Protein AF-A0A7C4P2W5-F1 (afdb_monomer_lite)

Foldseek 3Di:
DKKKFFCAQPDDPPPDRLDDHRDIWHWDWDPADVPRHIWIWTHDPVSRDTDIGRPVRCVVGIDID

Structure (mmCIF, N/CA/C/O backbone):
data_AF-A0A7C4P2W5-F1
#
_entry.id   AF-A0A7C4P2W5-F1
#
loop_
_atom_site.group_PDB
_atom_site.id
_atom_site.type_symbol
_atom_site.label_atom_id
_atom_site.label_alt_id
_atom_site.label_comp_id
_atom_site.label_asym_id
_atom_site.label_entity_id
_atom_site.label_seq_id
_atom_site.pdbx_PDB_ins_code
_atom_site.Cartn_x
_atom_site.Cartn_y
_atom_site.Cartn_z
_atom_site.occupancy
_atom_site.B_iso_or_equiv
_atom_site.auth_seq_id
_atom_site.auth_comp_id
_atom_site.auth_asym_id
_atom_site.auth_atom_id
_atom_site.pdbx_PDB_model_num
ATOM 1 N N . MET A 1 1 ? -6.749 -10.779 -2.310 1.00 67.06 1 MET A N 1
ATOM 2 C CA . MET A 1 1 ? -6.696 -9.316 -2.513 1.00 67.06 1 MET A CA 1
ATOM 3 C C . MET A 1 1 ? -5.506 -8.796 -1.741 1.00 67.06 1 MET A C 1
ATOM 5 O O . MET A 1 1 ? -5.404 -9.113 -0.561 1.00 67.06 1 MET A O 1
ATOM 9 N N . ASN A 1 2 ? -4.591 -8.086 -2.397 1.00 86.31 2 ASN A N 1
ATOM 10 C CA . ASN A 1 2 ? -3.432 -7.518 -1.716 1.00 86.31 2 ASN A CA 1
ATOM 11 C C . ASN A 1 2 ? -3.890 -6.282 -0.933 1.00 86.31 2 ASN A C 1
ATOM 13 O O . ASN A 1 2 ? -4.531 -5.395 -1.500 1.00 86.31 2 ASN A O 1
ATOM 17 N N . ARG A 1 3 ? -3.598 -6.230 0.369 1.00 89.62 3 ARG A N 1
ATOM 18 C CA . ARG A 1 3 ? -4.022 -5.130 1.242 1.00 89.62 3 ARG A CA 1
ATOM 19 C C . ARG A 1 3 ? -2.820 -4.440 1.853 1.00 89.62 3 ARG A C 1
ATOM 21 O O . ARG A 1 3 ? -1.843 -5.073 2.245 1.00 89.62 3 ARG A O 1
ATOM 28 N N . CYS A 1 4 ? -2.887 -3.124 1.955 1.00 90.00 4 CYS A N 1
ATOM 29 C CA . CYS A 1 4 ? -1.860 -2.340 2.605 1.00 90.00 4 CYS A CA 1
ATOM 30 C C . CYS A 1 4 ? -2.465 -1.370 3.605 1.00 90.00 4 CYS A C 1
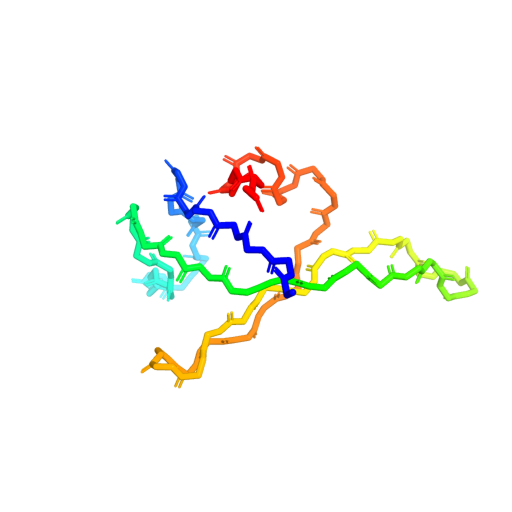ATOM 32 O O . CYS A 1 4 ? -3.496 -0.752 3.360 1.00 90.00 4 CYS A O 1
ATOM 34 N N . LYS A 1 5 ? -1.806 -1.218 4.746 1.00 90.56 5 LYS A N 1
ATOM 35 C CA . LYS A 1 5 ? -2.181 -0.232 5.749 1.00 90.56 5 LYS A CA 1
ATOM 36 C C . LYS A 1 5 ? -1.387 1.041 5.507 1.00 90.56 5 LYS A C 1
ATOM 38 O O . LYS A 1 5 ? -0.160 0.979 5.429 1.00 90.56 5 LYS A O 1
ATOM 43 N N . CYS 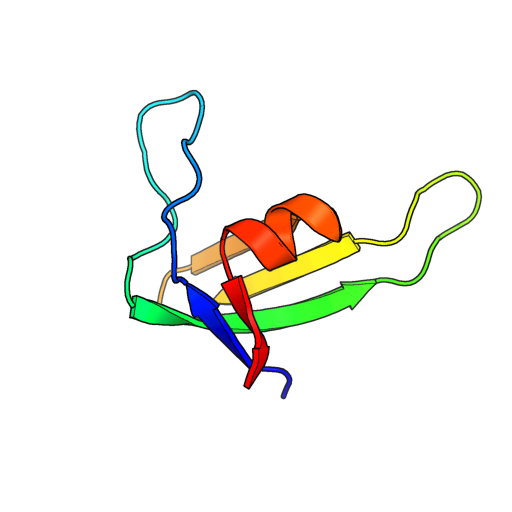A 1 6 ? -2.064 2.180 5.418 1.00 88.38 6 CYS A N 1
ATOM 44 C CA . CYS A 1 6 ? -1.392 3.473 5.387 1.00 88.38 6 CYS A CA 1
ATOM 45 C C . CYS A 1 6 ? -0.739 3.722 6.752 1.00 88.38 6 CYS A C 1
ATOM 47 O O . CYS A 1 6 ? -1.418 3.815 7.777 1.00 88.38 6 CYS A O 1
ATOM 49 N N . ILE A 1 7 ? 0.588 3.780 6.773 1.00 87.94 7 ILE A N 1
ATOM 50 C CA . ILE A 1 7 ? 1.392 4.043 7.973 1.00 87.94 7 ILE A CA 1
ATOM 51 C C . ILE A 1 7 ? 1.921 5.474 8.002 1.00 87.94 7 ILE A C 1
ATOM 53 O O . ILE A 1 7 ? 2.350 5.942 9.053 1.00 87.94 7 ILE A O 1
ATOM 57 N N . LYS A 1 8 ? 1.881 6.170 6.863 1.00 84.81 8 LYS A N 1
ATOM 58 C CA . LYS A 1 8 ? 2.285 7.564 6.740 1.00 84.81 8 LYS A CA 1
ATOM 59 C C . LYS A 1 8 ? 1.476 8.217 5.633 1.00 84.81 8 LYS A C 1
ATOM 61 O O . LYS A 1 8 ? 1.492 7.757 4.496 1.00 84.81 8 LYS A O 1
ATOM 66 N N . VAL A 1 9 ? 0.813 9.316 5.965 1.00 77.50 9 VAL A N 1
ATOM 67 C CA . VAL A 1 9 ? 0.047 10.098 4.998 1.00 77.50 9 VAL A CA 1
ATOM 68 C C . VAL A 1 9 ? 1.024 10.712 3.986 1.00 77.50 9 VAL A C 1
ATOM 70 O O . VAL A 1 9 ? 1.957 11.398 4.411 1.00 77.50 9 VAL A O 1
ATOM 73 N N . PRO A 1 10 ? 0.890 10.437 2.676 1.00 70.69 10 PRO A N 1
ATOM 74 C CA . PRO A 1 10 ? 1.698 11.112 1.674 1.00 70.69 10 PRO A CA 1
ATOM 75 C C . PRO A 1 10 ? 1.357 12.600 1.670 1.00 70.69 10 PRO A C 1
ATOM 77 O O . PRO A 1 10 ? 0.184 12.981 1.641 1.00 70.69 10 PRO A O 1
ATOM 80 N N . GLU A 1 11 ? 2.390 13.439 1.719 1.00 63.06 11 GLU A N 1
ATOM 81 C CA . GLU A 1 11 ? 2.241 14.887 1.617 1.00 63.06 11 GLU A CA 1
ATOM 82 C C . GLU A 1 11 ? 1.757 15.215 0.203 1.00 63.06 11 GLU A C 1
ATOM 84 O O . GLU A 1 11 ? 2.519 15.227 -0.763 1.00 63.06 11 GLU A O 1
ATOM 89 N N . SER A 1 12 ? 0.448 15.412 0.053 1.00 54.47 12 SER A N 1
ATOM 90 C CA . SER A 1 12 ? -0.110 15.879 -1.207 1.00 54.47 12 SER A CA 1
ATOM 91 C C . SER A 1 12 ? 0.312 17.335 -1.393 1.00 54.47 12 SER A C 1
ATOM 93 O O . SER A 1 12 ? -0.011 18.176 -0.553 1.00 54.47 12 SER A O 1
ATOM 95 N N . ASN A 1 13 ? 0.972 17.651 -2.511 1.00 52.25 13 ASN A N 1
ATOM 96 C CA . ASN A 1 13 ? 1.414 19.008 -2.881 1.00 52.25 13 ASN A CA 1
ATOM 97 C C . ASN A 1 13 ? 0.269 20.048 -3.002 1.00 52.25 13 ASN A C 1
ATOM 99 O O . ASN A 1 13 ? 0.516 21.187 -3.374 1.00 52.25 13 ASN A O 1
ATOM 103 N N . ASN A 1 14 ? -0.975 19.672 -2.682 1.00 48.44 14 ASN A N 1
ATOM 104 C CA . ASN A 1 14 ? -2.178 20.502 -2.754 1.00 48.44 14 ASN A CA 1
ATOM 105 C C . ASN A 1 14 ? -3.043 20.474 -1.472 1.00 48.44 14 ASN A C 1
ATOM 107 O O . ASN A 1 14 ? -4.236 20.761 -1.525 1.00 48.44 14 ASN A O 1
ATOM 111 N N . GLY A 1 15 ? -2.485 20.117 -0.309 1.00 46.31 15 GLY A N 1
ATOM 112 C CA . GLY A 1 15 ? -3.156 20.329 0.987 1.00 46.31 15 GLY A CA 1
ATOM 113 C C . GLY A 1 15 ? -4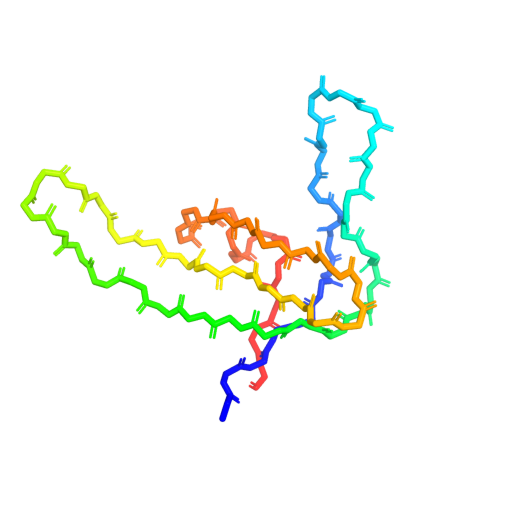.353 19.415 1.302 1.00 46.31 15 GLY A C 1
ATOM 114 O O . GLY A 1 15 ? -4.935 19.535 2.376 1.00 46.31 15 GLY A O 1
ATOM 115 N N . GLN A 1 16 ? -4.703 18.467 0.426 1.00 51.53 16 GLN A N 1
ATOM 116 C CA . GLN A 1 16 ? -5.678 17.410 0.716 1.00 51.53 16 GLN A CA 1
ATOM 117 C C . GLN A 1 16 ? -4.985 16.053 0.776 1.00 51.53 16 GLN A C 1
ATOM 119 O O . GLN A 1 16 ? -4.645 15.441 -0.236 1.00 51.53 16 GLN A O 1
ATOM 124 N N . SER A 1 17 ? -4.777 15.579 1.998 1.00 61.25 17 SER A N 1
ATOM 125 C CA . SER A 1 17 ? -4.327 14.217 2.259 1.00 61.25 17 SER A CA 1
ATOM 126 C C . SER A 1 17 ? -5.437 13.232 1.888 1.00 61.25 17 SER A C 1
ATOM 128 O O . SER A 1 17 ? -6.382 13.055 2.650 1.00 61.25 17 SER A O 1
ATOM 130 N N . LYS A 1 18 ? -5.341 12.603 0.709 1.00 73.19 18 LYS A N 1
ATOM 131 C CA . LYS A 1 18 ? -6.342 11.632 0.221 1.00 73.19 18 LYS A CA 1
ATOM 132 C C . LYS A 1 18 ? -6.355 10.316 1.007 1.00 73.19 18 LYS A C 1
ATOM 134 O O . LYS A 1 18 ? -7.339 9.592 0.951 1.00 73.19 18 LYS A O 1
ATOM 139 N N . PHE A 1 19 ? -5.273 10.000 1.718 1.00 82.81 19 PHE A N 1
ATOM 140 C CA . PHE A 1 19 ? -5.131 8.760 2.482 1.00 82.81 19 PHE A CA 1
ATOM 141 C C . PHE A 1 19 ? -5.222 9.029 3.980 1.00 82.81 19 PHE A C 1
ATOM 143 O O . PHE A 1 19 ? -4.567 9.929 4.507 1.00 82.81 19 PHE A O 1
ATOM 150 N N . LYS A 1 20 ? -5.988 8.197 4.681 1.00 84.94 20 LYS A N 1
ATOM 151 C CA . LYS A 1 20 ? -6.125 8.205 6.133 1.00 84.94 20 LYS A CA 1
ATOM 152 C C . LYS A 1 20 ? -5.054 7.341 6.777 1.00 84.94 20 LYS A C 1
ATOM 154 O O . LYS A 1 20 ? -4.827 6.192 6.396 1.00 84.94 20 LYS A O 1
ATOM 159 N N . LEU A 1 21 ? -4.419 7.889 7.807 1.00 84.94 21 LEU A N 1
ATOM 160 C CA . LEU A 1 21 ? -3.475 7.148 8.632 1.00 84.94 21 LEU A CA 1
ATOM 161 C C . LEU A 1 21 ? -4.179 5.959 9.300 1.00 84.94 21 LEU A C 1
ATOM 163 O O . LEU A 1 21 ? -5.293 6.087 9.799 1.00 84.94 21 LEU A O 1
ATOM 167 N N . ASN A 1 22 ? -3.506 4.813 9.349 1.00 85.12 22 ASN A N 1
ATOM 168 C CA . ASN A 1 22 ? -4.003 3.552 9.896 1.00 85.12 22 ASN A CA 1
ATOM 169 C C . ASN A 1 22 ? -5.208 2.922 9.179 1.00 85.12 22 ASN A C 1
ATOM 171 O O . ASN A 1 22 ? -5.700 1.897 9.655 1.00 85.12 22 ASN A O 1
ATOM 175 N N . ALA A 1 23 ? -5.642 3.457 8.039 1.00 87.75 23 ALA A N 1
ATOM 176 C CA . ALA A 1 23 ? -6.662 2.822 7.217 1.00 87.75 23 ALA A CA 1
ATOM 177 C C . ALA A 1 23 ? -6.064 1.727 6.321 1.00 87.75 23 ALA A C 1
ATOM 179 O O . ALA A 1 23 ? -4.882 1.765 5.957 1.00 87.75 23 ALA A O 1
ATOM 180 N N . TYR A 1 24 ? -6.894 0.738 5.994 1.00 89.38 24 TYR A N 1
ATOM 181 C CA . TYR A 1 24 ? -6.557 -0.323 5.053 1.00 89.38 24 TYR A CA 1
ATOM 182 C C . TYR A 1 24 ? -7.021 0.068 3.655 1.00 89.38 24 TYR A C 1
ATOM 184 O O . TYR A 1 24 ? -8.149 0.512 3.466 1.00 89.38 24 TYR A O 1
ATOM 192 N N . TYR A 1 25 ? -6.138 -0.145 2.693 1.00 90.12 25 TYR A N 1
ATOM 193 C CA . TYR A 1 25 ? -6.357 0.072 1.274 1.00 90.12 25 TYR A CA 1
ATOM 194 C C . TYR A 1 25 ? -6.051 -1.217 0.526 1.00 90.12 25 TYR A C 1
ATOM 196 O O . TYR A 1 25 ? -5.306 -2.077 1.006 1.00 90.12 25 TYR A O 1
ATOM 204 N N . GLU A 1 26 ? -6.620 -1.350 -0.656 1.00 91.69 26 GLU A N 1
ATOM 205 C CA . GLU A 1 26 ? -6.246 -2.390 -1.599 1.00 91.69 26 GLU A CA 1
ATOM 206 C C . GLU A 1 26 ? -5.120 -1.872 -2.484 1.00 91.69 26 GLU A C 1
ATOM 208 O O . GLU A 1 26 ? -4.975 -0.665 -2.696 1.00 91.69 26 GLU A O 1
ATOM 213 N N . PHE A 1 27 ? -4.278 -2.777 -2.968 1.00 92.19 27 PHE A N 1
ATOM 214 C CA . PHE A 1 27 ? -3.249 -2.398 -3.917 1.00 92.19 27 PHE A CA 1
ATOM 215 C C . PHE A 1 27 ? -3.025 -3.461 -4.981 1.00 92.19 27 PHE A C 1
ATOM 217 O O . PHE A 1 27 ? -3.227 -4.646 -4.749 1.00 92.19 27 PHE A O 1
ATOM 224 N N . ASP A 1 28 ? -2.532 -3.043 -6.138 1.00 92.44 28 ASP A N 1
ATOM 225 C CA . ASP A 1 28 ? -2.105 -3.944 -7.199 1.00 92.44 28 ASP A CA 1
ATOM 226 C C . ASP A 1 28 ? -0.705 -3.590 -7.670 1.00 92.44 28 ASP A C 1
ATOM 228 O O . ASP A 1 28 ? -0.340 -2.420 -7.784 1.00 92.44 28 ASP A O 1
ATOM 232 N N . TYR A 1 29 ? 0.097 -4.620 -7.928 1.00 90.62 29 TYR A N 1
ATOM 233 C CA . TYR A 1 29 ? 1.398 -4.454 -8.556 1.00 90.62 29 TYR A CA 1
ATOM 234 C C . TYR A 1 29 ? 1.220 -4.406 -10.068 1.00 90.62 29 TYR A C 1
ATOM 236 O O . TYR A 1 29 ? 0.744 -5.369 -10.670 1.00 90.62 29 TYR A O 1
ATOM 244 N N . ILE A 1 30 ? 1.642 -3.303 -10.678 1.00 90.00 30 ILE A N 1
ATOM 245 C CA . ILE A 1 30 ? 1.660 -3.156 -12.125 1.00 90.00 30 ILE A CA 1
ATOM 246 C C . ILE A 1 30 ? 3.090 -3.429 -12.609 1.00 90.00 30 ILE A C 1
ATOM 248 O O . ILE A 1 30 ? 4.010 -2.680 -12.246 1.00 90.00 30 ILE A O 1
ATOM 252 N N . PRO A 1 31 ? 3.307 -4.506 -13.391 1.00 88.25 31 PRO A N 1
ATOM 253 C CA . PRO A 1 31 ? 4.619 -4.821 -13.942 1.00 88.25 31 PRO A CA 1
ATOM 254 C C . PRO A 1 31 ? 5.099 -3.695 -14.867 1.00 88.25 31 PRO A C 1
ATOM 256 O O . PRO A 1 31 ? 4.292 -2.893 -15.342 1.00 88.25 31 PRO A O 1
ATOM 259 N N . PRO A 1 32 ? 6.413 -3.604 -15.129 1.00 89.25 32 PRO A N 1
ATOM 260 C CA . PRO A 1 32 ? 6.930 -2.570 -16.011 1.00 89.25 32 PRO A CA 1
ATOM 261 C C . PRO A 1 32 ? 6.403 -2.800 -17.433 1.00 89.25 32 PRO A C 1
ATOM 263 O O . PRO A 1 32 ? 6.421 -3.925 -17.937 1.00 89.25 32 PRO A O 1
ATOM 266 N N . ILE A 1 33 ? 5.925 -1.738 -18.081 1.00 84.12 33 ILE A N 1
ATOM 267 C CA . ILE A 1 33 ? 5.416 -1.797 -19.456 1.00 84.12 33 ILE A CA 1
ATOM 268 C C . ILE A 1 33 ? 6.306 -0.909 -20.315 1.00 84.12 33 ILE A C 1
ATOM 270 O O . ILE A 1 33 ? 6.240 0.319 -20.215 1.00 84.12 33 ILE A O 1
ATOM 274 N N . LYS A 1 34 ? 7.111 -1.548 -21.173 1.00 81.44 34 LYS A N 1
ATOM 275 C CA . LYS A 1 34 ? 8.109 -0.898 -22.038 1.00 81.44 34 LYS A CA 1
ATOM 276 C C . LYS A 1 34 ? 9.022 0.029 -21.218 1.00 81.44 34 LYS A C 1
ATOM 278 O O . LYS A 1 34 ? 9.796 -0.466 -20.409 1.00 81.44 34 LYS A O 1
ATOM 283 N N . ASP A 1 35 ? 8.883 1.341 -21.393 1.00 79.00 35 ASP A N 1
ATOM 284 C CA . ASP A 1 35 ? 9.674 2.397 -20.751 1.00 79.00 35 ASP A CA 1
ATOM 285 C C . ASP A 1 35 ? 9.174 2.819 -19.357 1.00 79.00 35 ASP A C 1
ATOM 287 O O . ASP A 1 35 ? 9.818 3.624 -18.687 1.00 79.00 35 ASP A O 1
ATOM 291 N N . ASN A 1 36 ? 8.032 2.305 -18.888 1.00 79.19 36 ASN A N 1
ATOM 292 C CA . ASN A 1 36 ? 7.509 2.655 -17.568 1.00 79.19 36 ASN A CA 1
ATOM 293 C C . ASN A 1 36 ? 8.000 1.678 -16.500 1.00 79.19 36 ASN A C 1
ATOM 295 O O . ASN A 1 36 ? 7.784 0.467 -16.598 1.00 79.19 36 ASN A O 1
ATOM 299 N N . ALA A 1 37 ? 8.604 2.223 -15.442 1.00 83.94 37 ALA A N 1
ATOM 300 C CA . ALA A 1 37 ? 8.972 1.457 -14.261 1.00 83.94 37 ALA A CA 1
ATOM 301 C C . ALA A 1 37 ? 7.733 0.865 -13.574 1.00 83.94 37 ALA A C 1
ATOM 303 O O . ALA A 1 37 ? 6.632 1.410 -13.648 1.00 83.94 37 ALA A O 1
ATOM 304 N N . SER A 1 38 ? 7.925 -0.249 -12.872 1.00 89.56 38 SER A N 1
ATOM 305 C CA . SER A 1 38 ? 6.856 -0.877 -12.100 1.00 89.56 38 SER A CA 1
ATOM 306 C C . SER A 1 38 ? 6.371 0.032 -10.973 1.00 89.56 38 SER A C 1
ATOM 308 O O . SER A 1 38 ? 7.161 0.720 -10.319 1.00 89.56 38 SER A O 1
ATOM 310 N N . TYR A 1 39 ? 5.075 -0.022 -10.695 1.00 91.06 39 TYR A N 1
ATOM 311 C CA . TYR A 1 39 ? 4.447 0.770 -9.647 1.00 91.06 39 TYR A CA 1
ATOM 312 C C . TYR A 1 39 ? 3.343 -0.026 -8.954 1.00 91.06 39 TYR A C 1
ATOM 314 O O . TYR A 1 39 ? 2.842 -1.021 -9.475 1.00 91.06 39 TYR A O 1
ATOM 322 N N . TYR A 1 40 ? 2.980 0.408 -7.755 1.00 91.69 40 TYR A N 1
ATOM 323 C CA . TYR A 1 40 ? 1.815 -0.077 -7.037 1.00 91.69 40 TYR A CA 1
ATOM 324 C C . TYR A 1 40 ? 0.666 0.898 -7.232 1.00 91.69 40 TYR A C 1
ATOM 326 O O . TYR A 1 40 ? 0.810 2.092 -6.989 1.00 91.69 40 TYR A O 1
ATOM 334 N N . ARG A 1 41 ? -0.488 0.399 -7.647 1.00 91.19 41 ARG A N 1
ATOM 335 C CA . ARG A 1 41 ? -1.727 1.170 -7.649 1.00 91.19 41 ARG A CA 1
ATOM 336 C C . ARG A 1 41 ? -2.442 0.912 -6.336 1.00 91.19 41 ARG A C 1
ATOM 338 O O . ARG A 1 41 ? -2.815 -0.226 -6.094 1.00 91.19 41 ARG A O 1
ATOM 345 N N . VAL A 1 42 ? -2.631 1.934 -5.510 1.00 90.31 42 VAL A N 1
ATOM 346 C CA . VAL A 1 42 ? -3.375 1.841 -4.246 1.00 90.31 42 VAL A CA 1
ATOM 347 C C . VAL A 1 42 ? -4.765 2.417 -4.452 1.00 90.31 42 VAL A C 1
ATOM 349 O O . VAL A 1 42 ? -4.901 3.515 -4.993 1.00 90.31 42 VAL A O 1
ATOM 352 N N . PHE A 1 43 ? -5.795 1.692 -4.028 1.00 90.25 43 PHE A N 1
ATOM 353 C CA . PHE A 1 43 ? -7.183 2.103 -4.181 1.00 90.25 43 PHE A CA 1
ATOM 354 C C . PHE A 1 43 ? -8.059 1.674 -2.999 1.00 90.25 43 PHE A C 1
ATOM 356 O O . PHE A 1 43 ? -7.736 0.753 -2.252 1.00 90.25 43 PHE A O 1
ATOM 363 N N . SER A 1 44 ? -9.171 2.378 -2.806 1.00 86.88 44 SER A N 1
ATOM 364 C CA . SER A 1 44 ? -10.223 2.007 -1.858 1.00 86.88 44 SER A CA 1
ATOM 365 C C . SER A 1 44 ? -11.573 2.429 -2.418 1.00 86.88 44 SER A C 1
ATOM 367 O O . SER A 1 44 ? -11.756 3.591 -2.790 1.00 86.88 44 SER A O 1
ATOM 369 N N . LEU A 1 45 ? -12.501 1.473 -2.489 1.00 79.88 45 LEU A N 1
ATOM 370 C CA . LEU A 1 45 ? -13.870 1.708 -2.947 1.00 79.88 45 LEU A CA 1
ATOM 371 C C . LEU A 1 45 ? -14.659 2.547 -1.936 1.00 79.88 45 LEU A C 1
ATOM 373 O O . LEU A 1 45 ? -15.374 3.457 -2.348 1.00 79.88 45 LEU A O 1
ATOM 377 N N . ASP A 1 46 ? -14.469 2.295 -0.638 1.00 80.56 46 ASP A N 1
ATOM 378 C CA . ASP A 1 46 ? -15.101 3.049 0.452 1.00 80.56 46 ASP A CA 1
ATOM 379 C C . ASP A 1 46 ? -14.734 4.535 0.424 1.00 80.56 46 ASP A C 1
ATOM 381 O O . ASP A 1 46 ? -15.574 5.401 0.655 1.00 80.56 46 ASP A O 1
ATOM 385 N N . GLU A 1 47 ? -13.470 4.839 0.133 1.00 78.25 47 GLU A N 1
ATOM 386 C CA . GLU A 1 47 ? -12.948 6.208 0.187 1.00 78.25 47 GLU A CA 1
ATOM 387 C C . GLU A 1 47 ? -12.866 6.883 -1.190 1.00 78.25 47 GLU A C 1
ATOM 389 O O . GLU A 1 47 ? -12.445 8.033 -1.289 1.00 78.25 47 GLU A O 1
ATOM 394 N N . ASN A 1 48 ? -13.259 6.174 -2.254 1.00 81.31 48 ASN A N 1
ATOM 395 C CA . ASN A 1 48 ? -13.146 6.611 -3.647 1.00 81.31 48 ASN A CA 1
ATOM 396 C C . ASN A 1 48 ? -11.730 7.110 -4.019 1.00 81.31 48 ASN A C 1
ATOM 398 O O . ASN A 1 48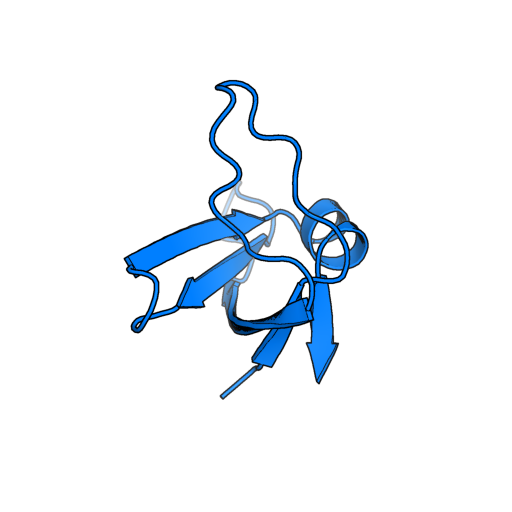 ? -11.564 8.066 -4.776 1.00 81.31 48 ASN A O 1
ATOM 402 N N . VAL A 1 49 ? -10.688 6.464 -3.482 1.00 83.38 49 VAL A N 1
ATOM 403 C CA . VAL A 1 49 ? -9.285 6.821 -3.765 1.00 83.38 49 VAL A CA 1
ATOM 404 C C . VAL A 1 49 ? -8.693 5.837 -4.763 1.00 83.38 49 VAL A C 1
ATOM 406 O O . VAL A 1 49 ? -8.936 4.635 -4.683 1.00 83.38 49 VAL A O 1
ATOM 409 N N . SER A 1 50 ? -7.885 6.336 -5.695 1.00 87.00 50 SER A N 1
ATOM 410 C CA . SER A 1 50 ? -7.064 5.521 -6.593 1.00 87.00 50 SER A CA 1
ATOM 411 C C . SER A 1 50 ? -5.838 6.336 -6.985 1.00 87.00 50 SER A C 1
ATOM 413 O O . SER A 1 50 ? -5.965 7.326 -7.703 1.00 87.00 50 SER A O 1
ATOM 415 N N . GLU A 1 51 ? -4.656 5.926 -6.538 1.00 87.69 51 GLU A N 1
ATOM 416 C CA . GLU A 1 51 ? -3.406 6.627 -6.834 1.00 87.69 51 GLU A CA 1
ATOM 417 C C . GLU A 1 51 ? -2.263 5.645 -7.099 1.00 87.69 51 GLU A C 1
ATOM 419 O O . GLU A 1 51 ? -2.223 4.534 -6.567 1.00 87.69 51 GLU A O 1
ATOM 424 N N . ASN A 1 52 ? -1.337 6.059 -7.961 1.00 89.50 52 ASN A N 1
ATOM 425 C CA . ASN A 1 52 ? -0.204 5.244 -8.371 1.00 89.50 52 ASN A CA 1
ATOM 426 C C . ASN A 1 52 ? 1.031 5.667 -7.576 1.00 89.50 52 ASN A C 1
ATOM 428 O O . ASN A 1 52 ? 1.444 6.823 -7.617 1.00 89.50 52 ASN A O 1
ATOM 432 N N . PHE A 1 53 ? 1.651 4.709 -6.904 1.00 87.75 53 PHE A N 1
ATOM 433 C CA . PHE A 1 53 ? 2.863 4.881 -6.123 1.00 87.75 53 PHE A CA 1
ATOM 434 C C . PHE A 1 53 ? 3.999 4.105 -6.765 1.00 87.75 53 PHE A C 1
ATOM 436 O O . PHE A 1 53 ? 3.881 2.912 -7.035 1.00 87.75 53 PHE A O 1
ATOM 443 N N . ASN A 1 54 ? 5.150 4.743 -6.951 1.00 90.06 54 ASN A N 1
ATOM 444 C CA . ASN A 1 54 ? 6.359 3.981 -7.239 1.00 90.06 54 ASN A CA 1
ATOM 445 C C . ASN A 1 54 ? 6.684 3.043 -6.053 1.00 90.06 54 ASN A C 1
ATOM 447 O O . ASN A 1 54 ? 6.198 3.222 -4.934 1.00 90.06 54 ASN A O 1
ATOM 451 N N . ILE A 1 55 ? 7.517 2.028 -6.289 1.00 88.19 55 ILE A N 1
ATOM 452 C CA . ILE A 1 55 ? 7.841 1.013 -5.271 1.00 88.19 55 ILE A CA 1
ATOM 453 C C . ILE A 1 55 ? 8.375 1.648 -3.976 1.00 88.19 55 ILE A C 1
ATOM 455 O O . ILE A 1 55 ? 8.037 1.200 -2.881 1.00 88.19 55 ILE A O 1
ATOM 459 N N . LYS A 1 56 ? 9.192 2.700 -4.098 1.00 88.69 56 LYS A N 1
ATOM 460 C CA . LYS A 1 56 ? 9.808 3.382 -2.957 1.00 88.69 56 LYS A CA 1
ATOM 461 C C . LYS A 1 56 ? 8.771 4.122 -2.105 1.00 88.69 56 LYS A C 1
ATOM 463 O O . LYS A 1 56 ? 8.667 3.845 -0.916 1.00 88.69 56 LYS A O 1
ATOM 468 N N . ALA A 1 57 ? 7.976 4.993 -2.720 1.00 87.69 57 ALA A N 1
ATOM 469 C CA . ALA A 1 57 ? 6.925 5.762 -2.063 1.00 87.69 57 ALA A CA 1
ATOM 470 C C . ALA A 1 57 ? 5.866 4.838 -1.457 1.00 87.69 57 ALA A C 1
ATOM 472 O O . ALA A 1 57 ? 5.417 5.070 -0.340 1.00 87.69 57 ALA A O 1
ATOM 473 N N . PHE A 1 58 ? 5.520 3.744 -2.143 1.00 89.94 58 PHE A N 1
ATOM 474 C CA . PHE A 1 58 ? 4.616 2.751 -1.579 1.00 89.94 58 PHE A CA 1
ATOM 475 C C . PHE A 1 58 ? 5.161 2.188 -0.261 1.00 89.94 58 PHE A C 1
ATOM 477 O O . PHE A 1 58 ? 4.441 2.187 0.726 1.00 89.94 58 PHE A O 1
ATOM 484 N N . ASN A 1 59 ? 6.429 1.769 -0.212 1.00 88.94 59 ASN A N 1
ATOM 485 C CA . ASN A 1 59 ? 7.025 1.225 1.013 1.00 88.94 59 ASN A CA 1
ATOM 486 C C . ASN A 1 59 ? 7.237 2.283 2.116 1.00 88.94 59 ASN A C 1
ATOM 488 O O . ASN A 1 59 ? 7.313 1.922 3.288 1.00 88.94 59 ASN A O 1
ATOM 492 N N . GLU A 1 60 ? 7.338 3.570 1.769 1.00 90.25 60 GLU A N 1
ATOM 493 C CA . GLU A 1 60 ? 7.399 4.666 2.750 1.00 90.25 60 GLU A CA 1
ATOM 494 C C . GLU A 1 60 ? 6.034 4.986 3.374 1.00 90.25 60 GLU A C 1
ATOM 496 O O . GLU A 1 60 ? 5.959 5.309 4.561 1.00 90.25 60 GLU A O 1
ATOM 501 N N . HIS A 1 61 ? 4.958 4.915 2.586 1.00 88.50 61 HIS A N 1
ATOM 502 C CA . HIS A 1 61 ? 3.620 5.350 3.000 1.00 88.50 61 HIS A CA 1
ATOM 503 C C . HIS A 1 61 ? 2.702 4.203 3.427 1.00 88.50 61 HIS A C 1
ATOM 505 O O . HIS A 1 61 ? 1.815 4.388 4.267 1.00 88.50 61 HIS A O 1
ATOM 511 N N . PHE A 1 62 ? 2.942 3.000 2.911 1.00 90.88 62 PHE A N 1
ATOM 512 C CA . PHE A 1 62 ? 2.085 1.839 3.083 1.00 90.88 62 PHE A CA 1
ATOM 513 C C . PHE A 1 62 ? 2.871 0.604 3.519 1.00 90.88 62 PHE A C 1
ATOM 515 O O . PHE A 1 62 ? 3.981 0.326 3.070 1.00 90.88 62 PHE A O 1
ATOM 522 N N . LYS A 1 63 ? 2.244 -0.195 4.382 1.00 90.19 63 LYS A N 1
ATOM 523 C CA . LYS A 1 63 ? 2.756 -1.490 4.831 1.00 90.19 63 LYS A CA 1
ATOM 524 C C . LYS A 1 63 ? 1.868 -2.609 4.300 1.00 90.19 63 LYS A C 1
ATOM 526 O O . LYS A 1 63 ? 0.661 -2.569 4.517 1.00 90.19 63 LYS A O 1
ATOM 531 N N . LYS A 1 64 ? 2.457 -3.591 3.613 1.00 88.25 64 LYS A N 1
ATOM 532 C CA . LYS A 1 64 ? 1.751 -4.763 3.057 1.00 88.25 64 LYS A CA 1
ATOM 533 C C . LYS A 1 64 ? 1.289 -5.717 4.166 1.00 88.25 64 LYS A C 1
ATOM 535 O O . LYS A 1 64 ? 2.009 -5.864 5.156 1.00 88.25 64 LYS A O 1
ATOM 540 N N . TYR A 1 65 ? 0.136 -6.355 3.961 1.00 79.62 65 TYR A N 1
ATOM 541 C CA . TYR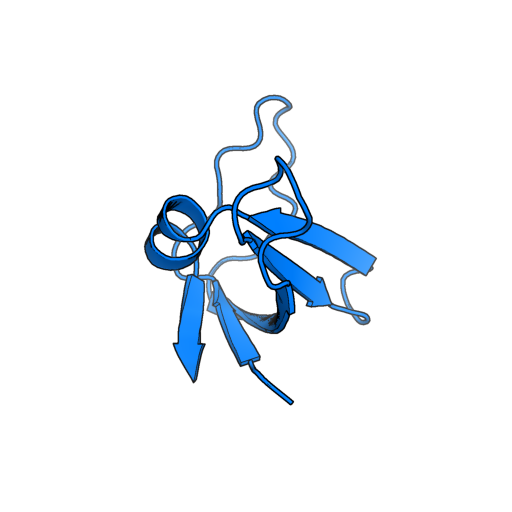 A 1 65 ? -0.458 -7.390 4.813 1.00 79.62 65 TYR A CA 1
ATO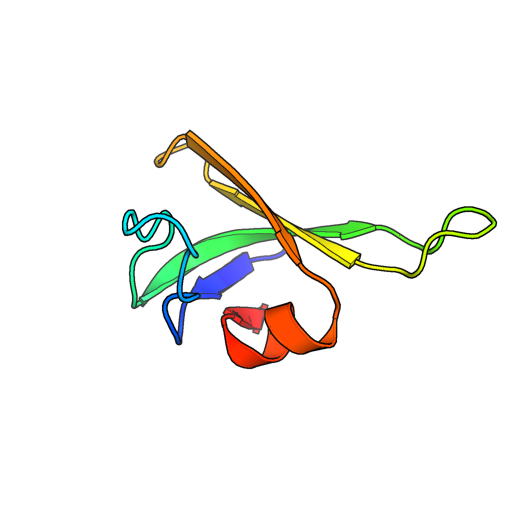M 542 C C . TYR A 1 65 ? -1.028 -8.532 3.972 1.00 79.62 65 TYR A C 1
ATOM 544 O O . TYR A 1 65 ? -1.535 -8.250 2.859 1.00 79.62 65 TYR A O 1
#

pLDDT: mean 82.74, std 11.41, range [46.31, 92.44]

Sequence (65 aa):
MNRCKCIKVPESNNGQSKFKLNAYYEFDYIPPIKDNASYYRVFSLDENVSENFNIKAFNEHFKKY

Radius of gyration: 11.55 Å; chains: 1; bounding box: 25×30×32 Å

Secondary structure (DSSP, 8-state):
--EEEE-S----TTS---S-TT-EEEEEEE--BTTBPPEEEEEETTTTEEEEEEHHHHHHHEEE-